Protein AF-A0A9E1J8C1-F1 (afdb_monomer)

pLDDT: mean 90.74, std 11.21, range [50.38, 98.38]

Mean predicted aligned error: 5.6 Å

Nearest PDB structures (foldseek):
  7r3h-assembly2_C  TM=8.984E-01  e=2.753E-01  Pseudomonas aeruginosa PAO1
  1l3l-assembly2_C  TM=9.237E-01  e=4.175E-01  Agrobacterium tumefaciens
  8dq1-assembly1_D  TM=9.175E-01  e=8.355E-01  Pseudomonas aeruginosa
  7dwm-assembly1_B  TM=7.838E-01  e=6.785E-01  Hapunavirus VP882
  4yn8-assembly1_A  TM=9.374E-01  e=1.792E+00  Corynebacterium diphtheriae

Secondary structure (DSSP, 8-state):
-PPPHHHHHHHTTS-HHHHHHHHHHHHHHHT--SHHHHHHHHHTSPPPPPTT---

Sequence (55 aa):
TGQDVAICADLLGITASTARGYLKRIYSKTDTSRQAELVHLLLNLPPVGPIGSGV

Solvent-accessible surface area (backbone atoms only — not comparable to full-atom values): 3534 Å² total; per-residue (Å²): 135,86,81,58,61,56,60,54,11,57,79,68,76,45,51,48,68,55,45,51,52,50,50,53,52,50,26,67,75,66,79,34,91,47,71,68,55,46,50,55,50,62,76,67,51,78,81,79,66,77,93,81,81,75,134

Structure (mmCIF, N/CA/C/O backbone):
data_AF-A0A9E1J8C1-F1
#
_entry.id   AF-A0A9E1J8C1-F1
#
loop_
_atom_site.group_PDB
_atom_site.id
_atom_site.type_symbol
_atom_site.label_atom_id
_atom_site.label_alt_id
_atom_site.label_comp_id
_atom_site.label_asym_id
_atom_site.label_entity_id
_atom_site.label_seq_id
_atom_site.pdbx_PDB_ins_code
_atom_site.Cartn_x
_atom_site.Cartn_y
_atom_site.Cartn_z
_atom_site.occupancy
_atom_site.B_iso_or_equiv
_atom_site.auth_seq_id
_atom_site.auth_comp_id
_atom_site.auth_asym_id
_atom_site.auth_atom_id
_atom_site.pdbx_PDB_model_num
ATOM 1 N N . THR A 1 1 ? -15.642 -6.859 -5.259 1.00 65.38 1 THR A N 1
ATOM 2 C CA . THR A 1 1 ? -14.281 -7.411 -5.062 1.00 65.38 1 THR A CA 1
ATOM 3 C C . THR A 1 1 ? -13.264 -6.389 -5.546 1.00 65.38 1 THR A C 1
ATOM 5 O O . THR A 1 1 ? -13.656 -5.481 -6.266 1.00 65.38 1 THR A O 1
ATOM 8 N N . GLY A 1 2 ? -12.008 -6.456 -5.090 1.00 84.50 2 GLY A N 1
ATOM 9 C CA . GLY A 1 2 ? -10.961 -5.510 -5.506 1.00 84.50 2 GLY A CA 1
ATOM 10 C C . GLY A 1 2 ? -10.435 -5.776 -6.922 1.00 84.50 2 GLY A C 1
ATOM 11 O O . GLY A 1 2 ? -10.567 -6.891 -7.423 1.00 84.50 2 GLY A O 1
ATOM 12 N N . GLN A 1 3 ? -9.838 -4.754 -7.540 1.00 91.06 3 GLN A N 1
ATOM 13 C CA . GLN A 1 3 ? -9.161 -4.844 -8.839 1.00 91.06 3 GLN A CA 1
ATOM 14 C C . GLN A 1 3 ? -7.761 -5.465 -8.680 1.00 91.06 3 GLN A C 1
ATOM 16 O O . GLN A 1 3 ? -7.102 -5.248 -7.660 1.00 91.06 3 GLN A O 1
ATOM 21 N N . ASP A 1 4 ? -7.292 -6.212 -9.684 1.00 94.69 4 ASP A N 1
ATOM 22 C CA . ASP A 1 4 ? -5.941 -6.783 -9.674 1.00 94.69 4 ASP A CA 1
ATOM 23 C C . ASP A 1 4 ? -4.845 -5.701 -9.704 1.00 94.69 4 ASP A C 1
ATOM 25 O O . ASP A 1 4 ? -4.962 -4.680 -10.386 1.00 94.69 4 ASP A O 1
ATOM 29 N N . VAL A 1 5 ? -3.748 -5.945 -8.979 1.00 94.50 5 VAL A N 1
ATOM 30 C CA . VAL A 1 5 ? -2.635 -4.993 -8.841 1.00 94.50 5 VAL A CA 1
ATOM 31 C C . VAL A 1 5 ? -1.958 -4.690 -10.175 1.00 94.50 5 VAL A C 1
ATOM 33 O O . VAL A 1 5 ? -1.517 -3.560 -10.361 1.00 94.50 5 VAL A O 1
ATOM 36 N N . ALA A 1 6 ? -1.862 -5.652 -11.097 1.00 96.62 6 ALA A N 1
ATOM 37 C CA . ALA A 1 6 ? -1.273 -5.401 -12.408 1.00 96.62 6 ALA A CA 1
ATOM 38 C C . ALA A 1 6 ? -2.153 -4.460 -13.234 1.00 96.62 6 ALA A C 1
ATOM 40 O O . ALA A 1 6 ? -1.628 -3.530 -13.836 1.00 96.62 6 ALA A O 1
ATOM 41 N N . ILE A 1 7 ? -3.478 -4.630 -13.181 1.00 97.69 7 ILE A N 1
ATOM 42 C CA . ILE A 1 7 ? -4.414 -3.735 -13.876 1.00 97.69 7 ILE A CA 1
ATOM 43 C C . ILE A 1 7 ? -4.338 -2.321 -13.289 1.00 97.69 7 ILE A C 1
ATOM 45 O O . ILE A 1 7 ? -4.245 -1.346 -14.026 1.00 97.69 7 ILE A O 1
ATOM 49 N N . CYS A 1 8 ? -4.324 -2.195 -11.960 1.00 96.69 8 CYS A N 1
ATOM 50 C CA . CYS A 1 8 ? -4.159 -0.897 -11.304 1.00 96.69 8 CYS A CA 1
ATOM 51 C C . CYS A 1 8 ? -2.817 -0.237 -11.643 1.00 96.69 8 CYS A C 1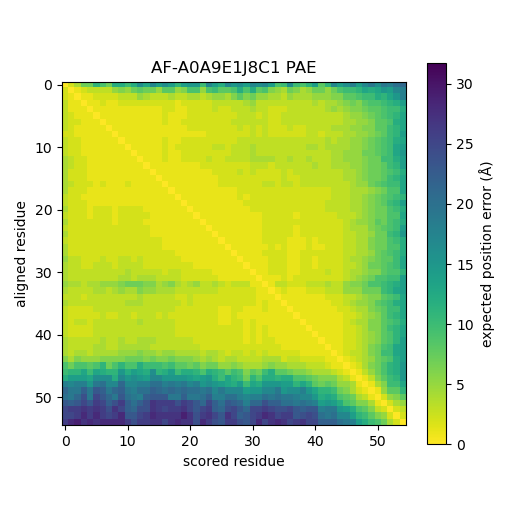
ATOM 53 O O . CYS A 1 8 ? -2.761 0.978 -11.801 1.00 96.69 8 CYS A O 1
ATOM 55 N N . ALA A 1 9 ? -1.739 -1.018 -11.736 1.00 98.00 9 ALA A N 1
ATOM 56 C CA . ALA A 1 9 ? -0.421 -0.508 -12.096 1.00 98.00 9 ALA A CA 1
ATOM 57 C C . ALA A 1 9 ? -0.418 0.065 -13.521 1.00 98.00 9 ALA A C 1
ATOM 59 O O . ALA A 1 9 ? 0.076 1.174 -13.720 1.00 98.00 9 ALA A O 1
ATOM 60 N N . ASP A 1 10 ? -1.048 -0.642 -14.461 1.00 98.19 10 ASP A N 1
ATOM 61 C CA . ASP A 1 10 ? -1.189 -0.214 -15.854 1.00 98.19 10 ASP A CA 1
ATOM 62 C C . ASP A 1 10 ? -1.986 1.098 -15.961 1.00 98.19 10 ASP A C 1
ATOM 64 O O . ASP A 1 10 ? -1.533 2.060 -16.579 1.00 98.19 10 ASP A O 1
ATOM 68 N N . LEU A 1 11 ? -3.114 1.197 -15.244 1.00 97.81 11 LEU A N 1
ATOM 69 C CA . LEU A 1 11 ? -3.929 2.420 -15.169 1.00 97.81 11 LEU A CA 1
ATOM 70 C C . LEU A 1 11 ? -3.180 3.618 -14.565 1.00 97.81 11 LEU A C 1
ATOM 72 O O . LEU A 1 11 ? -3.477 4.764 -14.894 1.00 97.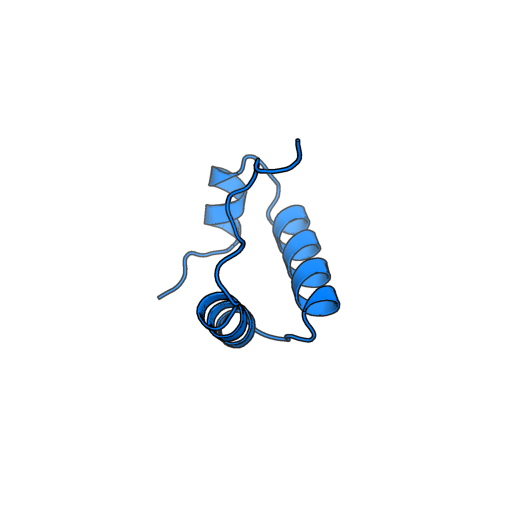81 11 LEU A O 1
ATOM 76 N N . LEU A 1 12 ? -2.227 3.360 -13.667 1.00 97.31 12 LEU A N 1
ATOM 77 C CA . LEU A 1 12 ? -1.407 4.381 -13.012 1.00 97.31 12 LEU A CA 1
ATOM 78 C C . LEU A 1 12 ? -0.103 4.683 -13.769 1.00 97.31 12 LEU A C 1
ATOM 80 O O . LEU A 1 12 ? 0.667 5.530 -13.317 1.00 97.31 12 LEU A O 1
ATOM 84 N N . GLY A 1 13 ? 0.171 4.002 -14.889 1.00 98.12 13 GLY A N 1
ATOM 85 C CA . GLY A 1 13 ? 1.402 4.179 -15.663 1.00 98.12 13 GLY A CA 1
ATOM 86 C C . GLY A 1 13 ? 2.671 3.740 -14.920 1.00 98.12 13 GLY A C 1
ATOM 87 O O . GLY A 1 13 ? 3.746 4.290 -15.158 1.00 98.12 13 GLY A O 1
ATOM 88 N N . ILE A 1 14 ? 2.562 2.776 -13.999 1.00 98.38 14 ILE A N 1
ATOM 89 C CA . ILE A 1 14 ? 3.687 2.234 -13.222 1.00 98.38 14 ILE A CA 1
ATOM 90 C C . ILE A 1 14 ? 3.815 0.725 -13.419 1.00 98.38 14 ILE A C 1
ATOM 92 O O . ILE A 1 14 ? 2.881 0.035 -13.811 1.00 98.38 14 ILE A O 1
ATOM 96 N N . THR A 1 15 ? 4.977 0.163 -13.089 1.00 98.31 15 THR A N 1
ATOM 97 C CA . THR A 1 15 ? 5.147 -1.294 -13.134 1.00 98.31 15 THR A CA 1
ATOM 98 C C . THR A 1 15 ? 4.408 -1.980 -11.982 1.00 98.31 15 THR A C 1
ATOM 100 O O . THR A 1 15 ? 4.322 -1.452 -10.868 1.00 98.31 15 THR A O 1
ATOM 103 N N . ALA A 1 16 ? 3.971 -3.225 -12.193 1.00 97.94 16 ALA A N 1
ATOM 104 C CA . ALA A 1 16 ? 3.385 -4.042 -11.127 1.00 97.94 16 ALA A CA 1
ATOM 105 C C . ALA A 1 16 ? 4.343 -4.232 -9.929 1.00 97.94 16 ALA A C 1
ATOM 107 O O . ALA A 1 16 ? 3.901 -4.302 -8.782 1.00 97.94 16 ALA A O 1
ATOM 108 N N . SER A 1 17 ? 5.660 -4.277 -10.166 1.00 98.12 17 SER A N 1
ATOM 109 C CA . SER A 1 17 ? 6.674 -4.317 -9.103 1.00 98.12 17 SER A CA 1
ATOM 110 C C . SER A 1 17 ? 6.701 -3.028 -8.274 1.00 98.12 17 SER A C 1
ATOM 112 O O . SER A 1 17 ? 6.769 -3.097 -7.046 1.00 98.12 17 SER A O 1
ATOM 114 N N . THR A 1 18 ? 6.572 -1.866 -8.918 1.00 98.25 18 THR A N 1
ATOM 115 C CA . THR A 1 18 ? 6.489 -0.559 -8.248 1.00 98.25 18 THR A CA 1
ATOM 116 C C . THR A 1 18 ? 5.216 -0.461 -7.416 1.00 98.25 18 THR A C 1
ATOM 118 O O . THR A 1 18 ? 5.285 -0.126 -6.233 1.00 98.25 18 THR A O 1
ATOM 121 N N . ALA A 1 19 ? 4.073 -0.860 -7.983 1.00 97.88 19 ALA A N 1
ATOM 122 C CA . ALA A 1 19 ? 2.798 -0.905 -7.271 1.00 97.88 19 ALA A CA 1
ATOM 123 C C . ALA A 1 19 ? 2.873 -1.795 -6.015 1.00 97.88 19 ALA A C 1
ATOM 125 O O . ALA A 1 19 ? 2.482 -1.375 -4.926 1.00 97.88 19 ALA A O 1
ATOM 126 N N . ARG A 1 20 ? 3.464 -2.996 -6.122 1.00 96.69 20 ARG A N 1
ATOM 127 C CA . ARG A 1 20 ? 3.703 -3.884 -4.965 1.00 96.69 20 ARG A CA 1
ATOM 128 C C . ARG A 1 20 ? 4.644 -3.255 -3.934 1.00 96.69 20 ARG A C 1
ATOM 130 O O . ARG A 1 20 ? 4.416 -3.399 -2.735 1.00 96.69 20 ARG A O 1
ATOM 137 N N . GLY A 1 21 ? 5.675 -2.537 -4.378 1.00 97.81 21 GLY A N 1
ATOM 138 C CA . GLY A 1 21 ? 6.579 -1.791 -3.502 1.00 97.81 21 GLY A CA 1
ATOM 139 C C . GLY A 1 21 ? 5.869 -0.681 -2.718 1.00 97.81 21 GLY A C 1
ATOM 140 O O . GLY A 1 21 ? 6.112 -0.521 -1.519 1.00 97.81 21 GLY A O 1
ATOM 141 N N . TYR A 1 22 ? 4.960 0.053 -3.362 1.00 97.00 22 TYR A N 1
ATOM 142 C CA . TYR A 1 22 ? 4.117 1.049 -2.697 1.00 97.00 22 TYR A CA 1
ATOM 143 C C . TYR A 1 22 ? 3.166 0.404 -1.697 1.00 97.00 22 TYR A C 1
ATOM 145 O O . TYR A 1 22 ? 3.144 0.835 -0.546 1.00 97.00 22 TYR A O 1
ATOM 153 N N . LEU A 1 23 ? 2.472 -0.672 -2.080 1.00 96.06 23 LEU A N 1
ATOM 154 C CA . LEU A 1 23 ? 1.608 -1.420 -1.165 1.00 96.06 23 LEU A CA 1
ATOM 155 C C . LEU A 1 23 ? 2.377 -1.908 0.065 1.00 96.06 23 LEU A C 1
ATOM 157 O O . LEU A 1 23 ? 1.926 -1.683 1.181 1.00 96.06 23 LEU A O 1
ATOM 161 N N . L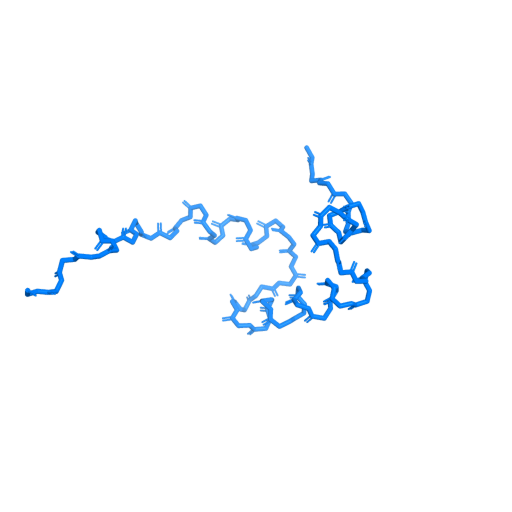YS A 1 24 ? 3.584 -2.466 -0.107 1.00 96.75 24 LYS A N 1
ATOM 162 C CA . LYS A 1 24 ? 4.438 -2.881 1.018 1.00 96.75 24 LYS A CA 1
ATOM 163 C C . LYS A 1 24 ? 4.750 -1.720 1.967 1.00 96.75 24 LYS A C 1
ATOM 165 O O . LYS A 1 24 ? 4.692 -1.891 3.183 1.00 96.75 24 LYS A O 1
ATOM 170 N N . ARG A 1 25 ? 5.079 -0.538 1.434 1.00 97.88 25 ARG A N 1
ATOM 171 C CA . ARG A 1 25 ? 5.310 0.656 2.264 1.00 97.88 25 ARG A CA 1
ATOM 172 C C . ARG A 1 25 ? 4.039 1.129 2.962 1.00 97.88 25 ARG A C 1
ATOM 174 O O . ARG A 1 25 ? 4.123 1.522 4.117 1.00 97.88 25 ARG A O 1
ATOM 181 N N . ILE A 1 26 ? 2.894 1.113 2.284 1.00 96.69 26 ILE A N 1
ATOM 182 C CA . ILE A 1 26 ? 1.609 1.526 2.864 1.00 96.69 26 ILE A CA 1
ATOM 183 C C . ILE A 1 26 ? 1.230 0.589 4.011 1.00 96.69 26 ILE A C 1
ATOM 185 O O . ILE A 1 26 ? 0.964 1.065 5.109 1.00 96.69 26 ILE A O 1
ATOM 189 N N . TYR A 1 27 ? 1.298 -0.721 3.788 1.00 97.31 27 TYR A N 1
ATOM 190 C CA . TYR A 1 27 ? 1.084 -1.748 4.808 1.00 97.31 27 TYR A CA 1
ATOM 191 C C . TYR A 1 27 ? 1.988 -1.538 6.024 1.00 97.31 27 TYR A C 1
ATOM 193 O O . TYR A 1 27 ? 1.497 -1.425 7.141 1.00 97.31 27 TYR A O 1
ATOM 201 N N . SER A 1 28 ? 3.287 -1.316 5.807 1.00 97.88 28 SER A N 1
ATOM 202 C CA . SER A 1 28 ? 4.224 -1.006 6.894 1.00 97.88 28 SER A CA 1
ATOM 203 C C . SER A 1 28 ? 3.902 0.292 7.645 1.00 97.88 28 SER A C 1
ATOM 205 O O . SER A 1 28 ? 4.122 0.353 8.848 1.00 97.88 28 SER A O 1
ATOM 207 N N . LYS A 1 29 ? 3.418 1.337 6.965 1.00 97.62 29 LYS A N 1
ATOM 208 C CA . LYS A 1 29 ? 3.079 2.630 7.592 1.00 97.62 29 LYS A CA 1
ATOM 209 C C . LYS A 1 29 ? 1.756 2.615 8.351 1.00 97.62 29 LYS A C 1
ATOM 211 O O . LYS A 1 29 ? 1.528 3.490 9.175 1.00 97.62 29 LYS A O 1
ATOM 216 N N . THR A 1 30 ? 0.878 1.682 8.013 1.00 96.50 30 THR A N 1
ATOM 217 C CA . THR A 1 30 ? -0.478 1.588 8.566 1.00 96.50 30 THR A CA 1
ATOM 218 C C . THR A 1 30 ? -0.633 0.423 9.533 1.00 96.50 30 THR A C 1
ATOM 220 O O . THR A 1 30 ? -1.726 0.229 10.045 1.00 96.50 30 THR A O 1
ATOM 223 N N . ASP A 1 31 ? 0.444 -0.334 9.767 1.00 96.62 31 ASP A N 1
ATOM 224 C CA . ASP A 1 31 ? 0.438 -1.579 10.537 1.00 96.62 31 ASP A CA 1
ATOM 225 C C . ASP A 1 31 ? -0.658 -2.553 10.066 1.00 96.62 31 ASP A C 1
ATOM 227 O O . ASP A 1 31 ? -1.410 -3.134 10.842 1.00 96.62 31 ASP A O 1
ATOM 231 N N . THR A 1 32 ? -0.784 -2.692 8.742 1.00 97.12 32 THR A N 1
ATOM 232 C CA . THR A 1 32 ? -1.726 -3.622 8.106 1.00 97.12 32 THR A CA 1
ATOM 233 C C . THR A 1 32 ? -0.981 -4.645 7.262 1.00 97.12 32 THR A C 1
ATOM 235 O O . THR A 1 32 ? 0.131 -4.404 6.797 1.00 97.12 32 THR A O 1
ATOM 238 N N . SER A 1 33 ? -1.591 -5.808 7.047 1.00 92.12 33 SER A N 1
ATOM 239 C CA . SER A 1 33 ? -0.985 -6.930 6.318 1.00 92.12 33 SER A CA 1
ATOM 240 C C . SER A 1 33 ? -1.738 -7.300 5.038 1.00 92.12 33 SER A C 1
ATOM 242 O O . SER A 1 33 ? -1.202 -7.989 4.163 1.00 92.12 33 SER A O 1
ATOM 244 N N . ARG A 1 34 ? -2.994 -6.849 4.912 1.00 92.00 34 ARG A N 1
ATOM 245 C CA . ARG A 1 34 ? -3.907 -7.204 3.818 1.00 92.00 34 ARG A CA 1
ATOM 246 C C . ARG A 1 34 ? -4.722 -6.009 3.343 1.00 92.00 34 ARG A C 1
ATOM 248 O O . ARG A 1 34 ? -5.038 -5.100 4.103 1.00 92.00 34 ARG A O 1
ATOM 255 N N . GLN A 1 35 ? -5.158 -6.066 2.083 1.00 92.00 35 GLN A N 1
ATOM 256 C CA . GLN A 1 35 ? -6.022 -5.039 1.493 1.00 92.00 35 GLN A CA 1
ATOM 257 C C . GLN A 1 35 ? -7.290 -4.794 2.321 1.00 92.00 35 GLN A C 1
ATOM 259 O O . GLN A 1 35 ? -7.665 -3.644 2.500 1.00 92.00 35 GLN A O 1
ATOM 264 N N . ALA A 1 36 ? -7.936 -5.842 2.840 1.00 93.75 36 ALA A N 1
ATOM 265 C CA . ALA A 1 36 ? -9.163 -5.693 3.624 1.00 93.75 36 ALA A CA 1
ATOM 266 C C . ALA A 1 36 ? -8.943 -4.905 4.929 1.00 93.75 36 ALA A C 1
ATOM 268 O O . ALA A 1 36 ? -9.757 -4.049 5.256 1.00 93.75 36 ALA A O 1
ATOM 269 N N . GLU A 1 37 ? -7.829 -5.143 5.628 1.00 95.56 37 GLU A N 1
ATOM 270 C CA . GLU A 1 37 ? -7.455 -4.405 6.845 1.00 95.56 37 GLU A CA 1
ATOM 271 C C . GLU A 1 37 ? -7.185 -2.935 6.530 1.00 95.56 37 GLU A C 1
ATOM 273 O O . GLU A 1 37 ? -7.712 -2.052 7.201 1.00 95.56 37 GLU A O 1
ATOM 278 N N . LEU A 1 38 ? -6.433 -2.670 5.457 1.00 95.12 38 LEU A N 1
ATOM 279 C CA . LEU A 1 38 ? -6.173 -1.308 4.998 1.00 95.12 38 LEU A CA 1
ATOM 280 C C . LEU A 1 38 ? -7.470 -0.582 4.619 1.00 95.12 38 LEU A C 1
ATOM 282 O O . LEU A 1 38 ? -7.667 0.563 5.008 1.00 95.12 38 LEU A O 1
ATOM 286 N N . VAL A 1 39 ? -8.369 -1.237 3.881 1.00 94.25 39 VAL A N 1
ATOM 287 C CA . VAL A 1 39 ? -9.667 -0.656 3.503 1.00 94.25 39 VAL A CA 1
ATOM 288 C C . VAL A 1 39 ? -10.514 -0.379 4.742 1.00 94.25 39 VAL A C 1
ATOM 290 O O . VAL A 1 39 ? -11.091 0.699 4.848 1.00 94.25 39 VAL A O 1
ATOM 293 N N . HIS A 1 40 ? -10.554 -1.307 5.699 1.00 94.94 40 HIS A N 1
ATOM 294 C CA . HIS A 1 40 ? -11.255 -1.101 6.962 1.00 94.94 40 HIS A CA 1
ATOM 295 C C . HIS A 1 40 ? -10.677 0.090 7.739 1.00 94.94 40 HIS A C 1
ATOM 297 O O . HIS A 1 40 ? -11.437 0.913 8.238 1.00 94.94 40 HIS A O 1
ATOM 303 N N . LEU A 1 41 ? -9.350 0.227 7.805 1.00 94.88 41 LEU A N 1
ATOM 304 C CA . LEU A 1 41 ? -8.699 1.381 8.426 1.00 94.88 41 LEU A CA 1
ATOM 305 C C . LEU A 1 41 ? -9.112 2.685 7.734 1.00 94.88 41 LEU A C 1
ATOM 307 O O . LEU A 1 41 ? -9.547 3.609 8.412 1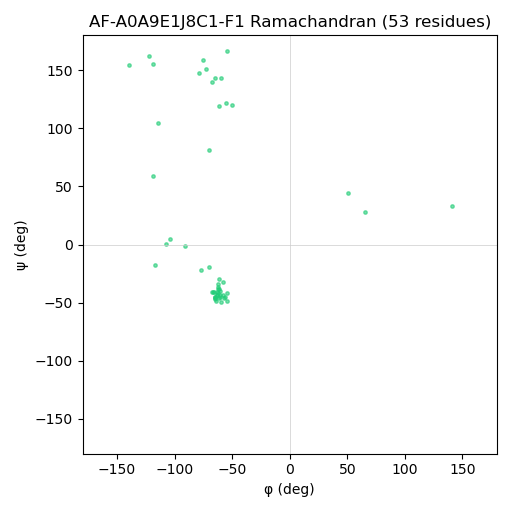.00 94.88 41 LEU A O 1
ATOM 311 N N . LEU A 1 42 ? -9.041 2.743 6.399 1.00 92.88 42 LEU A N 1
ATOM 312 C CA . LEU A 1 42 ? -9.386 3.937 5.619 1.00 92.88 42 LEU A CA 1
ATOM 313 C C . LEU A 1 42 ? -10.841 4.379 5.815 1.00 92.88 42 LEU A C 1
ATOM 315 O O . LEU A 1 42 ? -11.102 5.572 5.927 1.00 92.88 42 LEU A O 1
ATOM 319 N N . LEU A 1 43 ? -11.779 3.431 5.881 1.00 94.00 43 LEU A N 1
ATOM 320 C CA . LEU A 1 43 ? -13.202 3.720 6.093 1.00 94.00 43 LEU A CA 1
ATOM 321 C C . LEU A 1 43 ? -13.515 4.231 7.507 1.00 94.00 43 LEU A C 1
ATOM 323 O O . LEU A 1 43 ? -14.556 4.849 7.705 1.00 94.00 43 LEU A O 1
ATOM 327 N N . ASN A 1 44 ? -12.625 3.987 8.471 1.00 94.88 44 ASN A N 1
ATOM 328 C CA . ASN A 1 44 ? -12.764 4.432 9.858 1.00 94.88 44 ASN A CA 1
ATOM 329 C C 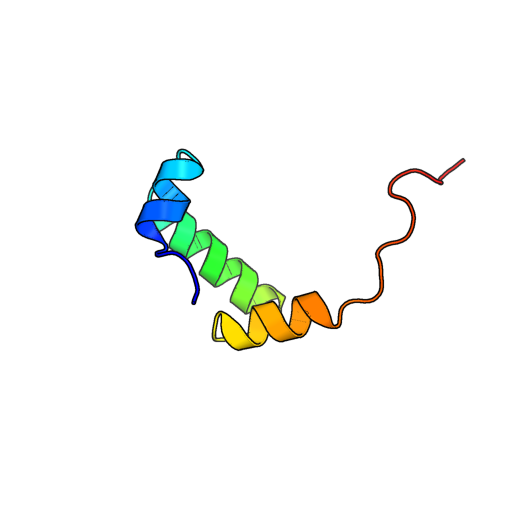. ASN A 1 44 ? -11.874 5.639 10.197 1.00 94.88 44 ASN A C 1
ATOM 331 O O . ASN A 1 44 ? -11.816 6.048 11.358 1.00 94.88 44 ASN A O 1
ATOM 335 N N . LEU A 1 45 ? -11.167 6.215 9.217 1.00 89.44 45 LEU A N 1
ATOM 336 C CA . LEU A 1 45 ? -10.413 7.442 9.44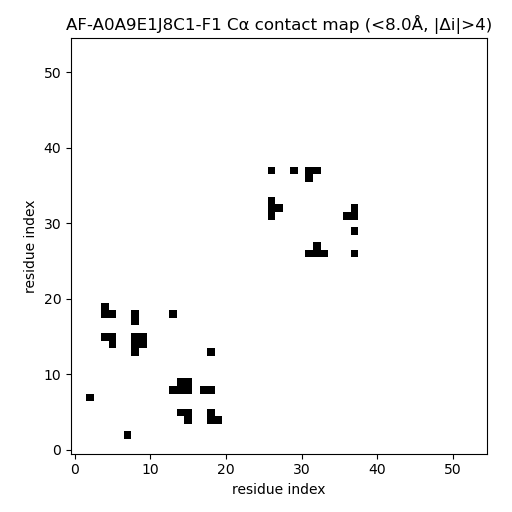7 1.00 89.44 45 LEU A CA 1
ATOM 337 C C . LEU A 1 45 ? -11.376 8.606 9.713 1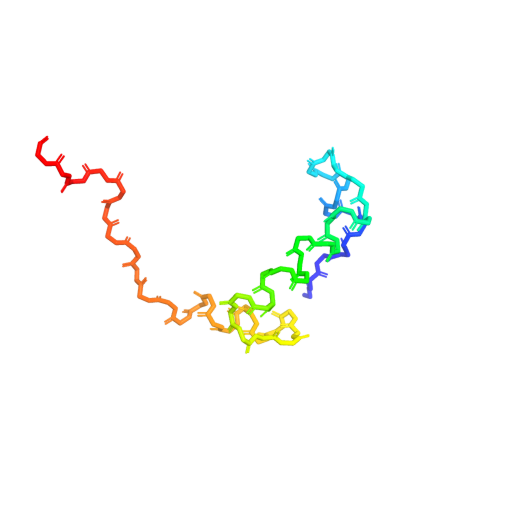.00 89.44 45 LEU A C 1
ATOM 339 O O . LEU A 1 45 ? -12.398 8.728 9.030 1.00 89.44 45 LEU A O 1
ATOM 343 N N . PRO A 1 46 ? -11.053 9.498 10.667 1.00 87.62 46 PRO A N 1
ATOM 344 C CA . PRO A 1 46 ? -11.807 10.728 10.820 1.00 87.62 46 PRO A CA 1
ATOM 345 C C . PRO A 1 46 ? -11.724 11.532 9.514 1.00 87.62 46 PRO A C 1
ATOM 347 O O . PRO A 1 46 ? -10.670 11.533 8.865 1.00 87.62 46 PRO A O 1
ATOM 350 N N . PRO A 1 47 ? -12.805 12.224 9.111 1.00 81.25 47 PRO A N 1
ATOM 351 C CA . PRO A 1 47 ? -12.767 13.080 7.939 1.00 81.25 47 PRO A CA 1
ATOM 352 C C . PRO A 1 47 ? -11.636 14.093 8.107 1.00 81.25 47 PRO A C 1
ATOM 354 O O . PRO A 1 47 ? -11.591 14.847 9.081 1.00 81.25 47 PRO A O 1
ATOM 357 N N . VAL A 1 48 ? -10.698 14.081 7.162 1.00 78.38 48 VAL A N 1
ATOM 358 C CA . VAL A 1 48 ? -9.670 15.114 7.078 1.00 78.38 48 VAL A CA 1
ATOM 359 C C . VAL A 1 48 ? -10.416 16.428 6.851 1.00 78.38 48 VAL A C 1
ATOM 361 O O . VAL A 1 48 ? -11.180 16.543 5.892 1.00 78.38 48 VAL A O 1
ATOM 364 N N . GLY A 1 49 ? -10.260 17.382 7.776 1.00 75.00 49 GLY A N 1
ATOM 365 C CA . GLY A 1 49 ? -10.848 18.718 7.655 1.00 75.00 49 GLY A CA 1
ATOM 366 C C . GLY A 1 49 ? -10.456 19.392 6.332 1.00 75.00 49 GLY A C 1
ATOM 367 O O . GL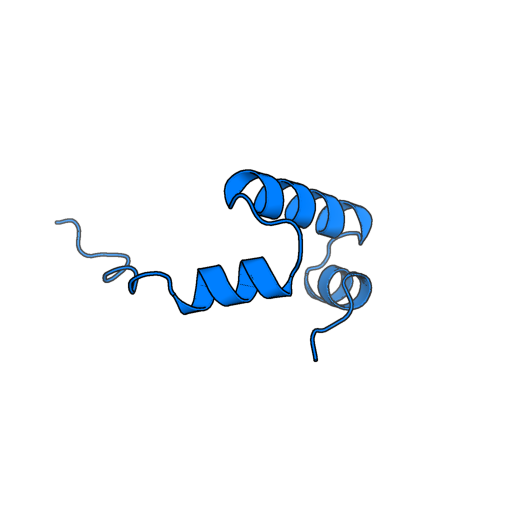Y A 1 49 ? -9.554 18.906 5.646 1.00 75.00 49 GLY A O 1
ATOM 368 N N . PRO A 1 50 ? -11.121 20.495 5.942 1.00 76.62 50 PRO A N 1
ATOM 369 C CA . PRO A 1 50 ? -10.911 21.119 4.641 1.00 76.62 50 PRO A CA 1
ATOM 370 C C . PRO A 1 50 ? -9.418 21.332 4.378 1.00 76.62 50 PRO A C 1
ATOM 372 O O . PRO A 1 50 ? -8.722 22.010 5.139 1.00 76.62 50 PRO A O 1
ATOM 375 N N . ILE A 1 51 ? -8.935 20.712 3.299 1.00 71.44 51 ILE A N 1
ATOM 376 C CA . ILE A 1 51 ? -7.564 20.840 2.813 1.00 71.44 51 ILE A CA 1
ATOM 377 C C . ILE A 1 51 ? -7.433 22.268 2.264 1.00 71.44 51 ILE A C 1
ATOM 379 O O . ILE A 1 51 ? -7.640 22.499 1.078 1.00 71.44 51 ILE A O 1
ATOM 383 N N . GLY A 1 52 ? -7.204 23.243 3.151 1.00 65.75 52 GLY A N 1
A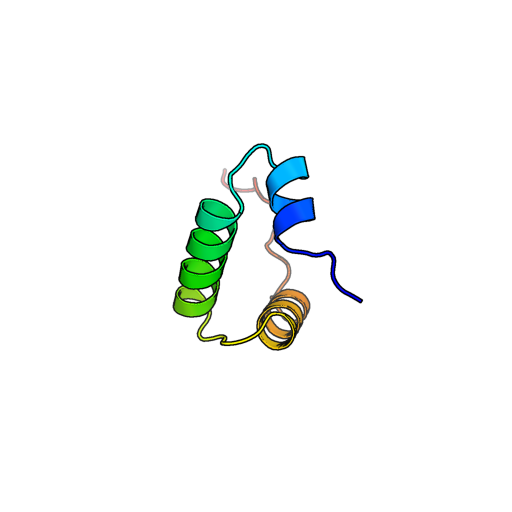TOM 384 C CA . GLY A 1 52 ? -7.076 24.658 2.782 1.00 65.75 52 GLY A CA 1
ATOM 385 C C . GLY A 1 52 ? -7.711 25.694 3.718 1.00 65.75 52 GLY A C 1
ATOM 386 O O . GLY A 1 52 ? -8.159 26.719 3.227 1.00 65.75 52 GLY A O 1
ATOM 387 N N . SER A 1 53 ? -7.764 25.481 5.037 1.00 59.94 53 SER A N 1
ATOM 388 C CA . SER A 1 53 ? -8.116 26.554 5.988 1.00 59.94 53 SER A CA 1
ATOM 389 C C . SER A 1 53 ? -6.972 26.827 6.964 1.00 59.94 53 SER A C 1
ATOM 391 O O . SER A 1 53 ? -7.112 26.675 8.176 1.00 59.94 53 SER A O 1
ATOM 393 N N . GLY A 1 54 ? -5.814 27.194 6.426 1.00 67.19 54 GLY A N 1
ATOM 394 C CA . GLY A 1 54 ? -4.773 27.875 7.183 1.00 67.19 54 GLY A CA 1
ATOM 395 C C . GLY A 1 54 ? -4.616 29.273 6.605 1.00 67.19 54 GLY A C 1
ATOM 396 O O . GLY A 1 54 ? -4.042 29.364 5.530 1.00 67.19 54 GLY A O 1
ATOM 397 N N . VAL A 1 55 ? -5.146 30.270 7.328 1.00 50.38 55 VAL A N 1
ATOM 398 C CA . VAL A 1 55 ? -4.924 31.734 7.230 1.00 50.38 55 VAL A CA 1
ATOM 399 C C . VAL A 1 55 ? -4.978 32.410 5.856 1.00 50.38 55 VAL A C 1
ATOM 401 O O . VAL A 1 55 ? -4.113 32.159 4.994 1.00 50.38 55 VAL A O 1
#

Foldseek 3Di:
DDDDLCVVCVVVVHHSVVSVVVVVVLCVVQVHDDPVVVVVVVVPDDPDPPPDPDD

Radius of gyration: 14.17 Å; Cα contacts (8 Å, |Δi|>4): 24; chains: 1; bounding box: 21×39×27 Å